Protein AF-C7P5R4-F1 (afdb_monomer)

Radius of gyration: 14.28 Å; Cα contacts (8 Å, |Δi|>4): 93; chains: 1; bounding box: 42×19×39 Å

Sequence (81 aa):
MLDAIMSNYLYYPSILAFLFGILIGAKYRHKIGNIFGYLILAVVIAYFLKEFPYYDLLPLSCTYLSAVIGIIIGNRLFRKY

Structure (mmCIF, N/CA/C/O backbone):
data_AF-C7P5R4-F1
#
_entry.id   AF-C7P5R4-F1
#
loop_
_atom_site.group_PDB
_atom_site.id
_atom_site.type_symbol
_atom_site.label_atom_id
_atom_site.label_alt_id
_atom_site.label_comp_id
_atom_site.label_asym_id
_atom_site.label_entity_id
_atom_site.label_seq_id
_atom_site.pdbx_PDB_ins_code
_atom_site.Cartn_x
_atom_site.Cartn_y
_atom_site.Cartn_z
_atom_site.occupancy
_atom_site.B_iso_or_equiv
_atom_site.auth_seq_id
_atom_site.auth_comp_id
_atom_site.auth_asym_id
_atom_site.auth_atom_id
_atom_site.pdbx_PDB_model_num
ATOM 1 N N . MET A 1 1 ? 24.938 0.358 -13.029 1.00 51.19 1 MET A N 1
ATOM 2 C CA . MET A 1 1 ? 25.006 1.449 -12.019 1.00 51.19 1 MET A CA 1
ATOM 3 C C . MET A 1 1 ? 23.868 2.446 -12.220 1.00 51.19 1 MET A C 1
ATOM 5 O O . MET A 1 1 ? 23.167 2.722 -11.257 1.00 51.19 1 MET A O 1
ATOM 9 N N . LEU A 1 2 ? 23.620 2.902 -13.456 1.00 56.69 2 LEU A N 1
ATOM 10 C CA . LEU A 1 2 ? 22.439 3.705 -13.804 1.00 56.69 2 LEU A CA 1
ATOM 11 C C . LEU A 1 2 ? 21.115 2.975 -13.495 1.00 56.69 2 LEU A C 1
ATOM 13 O O . LEU A 1 2 ? 20.222 3.569 -12.905 1.00 56.69 2 LEU A O 1
ATOM 17 N N . ASP A 1 3 ? 21.037 1.668 -13.772 1.00 60.28 3 ASP A N 1
ATOM 18 C CA . ASP A 1 3 ? 19.834 0.853 -13.510 1.00 60.28 3 ASP A CA 1
ATOM 19 C C . ASP A 1 3 ? 19.513 0.729 -12.017 1.00 60.28 3 ASP A C 1
ATOM 21 O O . ASP A 1 3 ? 18.355 0.769 -11.614 1.00 60.28 3 ASP A O 1
ATOM 25 N N . ALA A 1 4 ? 20.544 0.654 -11.169 1.00 60.06 4 ALA A N 1
ATOM 26 C CA . ALA A 1 4 ? 20.377 0.618 -9.718 1.00 60.06 4 ALA A CA 1
ATOM 27 C C . ALA A 1 4 ? 19.867 1.965 -9.180 1.00 60.06 4 ALA A C 1
ATOM 29 O O . ALA A 1 4 ? 18.999 1.996 -8.308 1.00 60.06 4 ALA A O 1
ATOM 30 N N . ILE A 1 5 ? 20.364 3.078 -9.726 1.00 60.75 5 ILE A N 1
ATOM 31 C CA . ILE A 1 5 ? 19.896 4.427 -9.387 1.00 60.75 5 ILE A CA 1
ATOM 32 C C . ILE A 1 5 ? 18.440 4.593 -9.837 1.00 60.75 5 ILE A C 1
ATOM 34 O O . ILE A 1 5 ? 17.594 4.975 -9.033 1.00 60.75 5 ILE A O 1
ATOM 38 N N . MET A 1 6 ? 18.118 4.219 -11.076 1.00 57.59 6 MET A N 1
ATOM 39 C CA . MET A 1 6 ? 16.765 4.303 -11.629 1.00 57.59 6 MET A CA 1
ATOM 40 C C . MET A 1 6 ? 15.778 3.418 -10.850 1.00 57.59 6 MET A C 1
ATOM 42 O O . MET A 1 6 ? 14.699 3.883 -10.490 1.00 57.59 6 MET A O 1
ATOM 46 N N . SER A 1 7 ? 16.183 2.200 -10.469 1.00 59.31 7 SER A N 1
ATOM 47 C CA . SER A 1 7 ? 15.374 1.316 -9.618 1.00 59.31 7 SER A CA 1
ATOM 48 C C . SER A 1 7 ? 15.089 1.917 -8.235 1.00 59.31 7 SER A C 1
ATOM 50 O O . SER A 1 7 ? 13.976 1.791 -7.735 1.00 59.31 7 SER A O 1
ATOM 52 N N . ASN A 1 8 ? 16.042 2.640 -7.630 1.00 59.56 8 ASN A N 1
ATOM 53 C CA . ASN A 1 8 ? 15.829 3.303 -6.339 1.00 59.56 8 ASN A CA 1
ATOM 54 C C . ASN A 1 8 ? 14.809 4.449 -6.438 1.00 59.56 8 ASN A C 1
ATOM 56 O O . ASN A 1 8 ? 13.993 4.626 -5.532 1.00 59.56 8 ASN A O 1
ATOM 60 N N . TYR A 1 9 ? 14.801 5.194 -7.549 1.00 62.50 9 TYR A N 1
ATOM 61 C CA . TYR A 1 9 ? 13.788 6.224 -7.800 1.00 62.50 9 TYR A CA 1
ATOM 62 C C . TYR A 1 9 ? 12.401 5.636 -8.089 1.00 62.50 9 TYR A C 1
ATOM 64 O O . TYR A 1 9 ? 11.400 6.253 -7.733 1.00 62.50 9 TYR A O 1
ATOM 72 N N . LEU A 1 10 ? 12.322 4.436 -8.670 1.00 63.19 10 LEU A N 1
ATOM 73 C CA . LEU A 1 10 ? 11.058 3.750 -8.964 1.00 63.19 10 LEU A CA 1
ATOM 74 C C . LEU A 1 10 ? 10.243 3.405 -7.709 1.00 63.19 10 LEU A 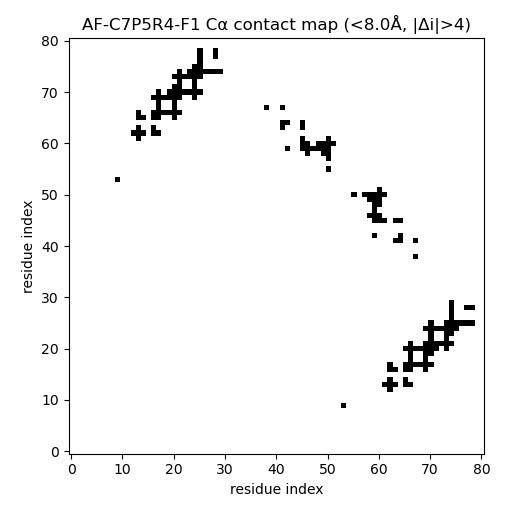C 1
ATOM 76 O O . LEU A 1 10 ? 9.018 3.487 -7.735 1.00 63.19 10 LEU A O 1
ATOM 80 N N . TYR A 1 11 ? 10.901 3.023 -6.608 1.00 69.25 11 TYR A N 1
ATOM 81 C CA . TYR A 1 11 ? 10.209 2.652 -5.364 1.00 69.25 11 TYR A CA 1
ATOM 82 C C . TYR A 1 11 ? 9.778 3.860 -4.527 1.00 69.25 11 TYR A C 1
ATOM 84 O O . TYR A 1 11 ? 8.887 3.744 -3.682 1.00 69.25 11 TYR A O 1
ATOM 92 N N . TYR A 1 12 ? 10.374 5.028 -4.773 1.00 75.25 12 TYR A N 1
ATOM 93 C CA . TYR A 1 12 ? 10.115 6.262 -4.033 1.00 75.25 12 TYR A CA 1
ATOM 94 C C . TYR A 1 12 ? 8.628 6.672 -4.036 1.00 75.25 12 TYR A C 1
ATOM 96 O O . TYR A 1 12 ? 8.080 6.927 -2.959 1.00 75.25 12 TYR A O 1
ATOM 104 N N . PRO A 1 13 ? 7.922 6.663 -5.188 1.00 80.81 13 PRO A N 1
ATOM 105 C CA . PRO A 1 13 ? 6.484 6.903 -5.245 1.00 80.81 13 PRO A CA 1
ATOM 106 C C . PRO A 1 13 ? 5.673 5.926 -4.394 1.00 80.81 13 PRO A C 1
ATOM 108 O O . PRO A 1 13 ? 4.731 6.347 -3.731 1.00 80.81 13 PRO A O 1
ATOM 111 N N . SER A 1 14 ? 6.040 4.641 -4.359 1.00 82.06 14 SER A N 1
ATOM 112 C CA . SER A 1 14 ? 5.310 3.618 -3.597 1.00 82.06 14 SER A CA 1
ATOM 113 C C . SER A 1 14 ? 5.470 3.812 -2.091 1.00 82.06 14 SER A C 1
ATOM 115 O O . SER A 1 14 ? 4.497 3.674 -1.347 1.00 82.06 14 SER A O 1
ATOM 117 N N . ILE A 1 15 ? 6.675 4.174 -1.642 1.00 83.06 15 ILE A N 1
ATOM 118 C CA . ILE A 1 15 ? 6.964 4.470 -0.233 1.00 83.06 15 ILE A CA 1
ATOM 119 C C . ILE A 1 15 ? 6.231 5.745 0.201 1.00 83.06 15 ILE A C 1
ATOM 121 O O . ILE A 1 15 ? 5.584 5.762 1.248 1.00 83.06 15 ILE A O 1
ATOM 125 N N . LEU A 1 16 ? 6.270 6.802 -0.617 1.00 86.19 16 LEU A N 1
ATOM 126 C CA . LEU A 1 16 ? 5.534 8.037 -0.343 1.00 86.19 16 LEU A CA 1
ATOM 127 C C . LEU A 1 16 ? 4.024 7.791 -0.306 1.00 86.19 16 LEU A C 1
ATOM 129 O O . LEU A 1 16 ? 3.360 8.216 0.638 1.00 86.19 16 LEU A O 1
ATOM 133 N N . ALA A 1 17 ? 3.487 7.064 -1.285 1.00 86.25 17 ALA A N 1
ATOM 134 C CA . ALA A 1 17 ? 2.072 6.721 -1.351 1.00 86.25 17 ALA A CA 1
ATOM 135 C C . ALA A 1 17 ? 1.621 5.939 -0.107 1.00 86.25 17 ALA A C 1
ATOM 137 O O . ALA A 1 17 ? 0.563 6.229 0.449 1.00 86.25 17 ALA A O 1
ATOM 138 N N . PHE A 1 18 ? 2.457 5.027 0.395 1.00 87.44 18 PHE A N 1
ATOM 139 C CA . PHE A 1 18 ? 2.220 4.318 1.652 1.00 87.44 18 PHE A CA 1
ATOM 140 C C . PHE A 1 18 ? 2.169 5.263 2.862 1.00 87.44 18 PHE A C 1
ATOM 142 O O . PHE A 1 18 ? 1.219 5.203 3.644 1.00 87.44 18 PHE A O 1
ATOM 149 N N . LEU A 1 19 ? 3.142 6.169 3.007 1.00 89.12 19 LEU A N 1
ATOM 150 C CA . LEU A 1 19 ? 3.182 7.137 4.113 1.00 89.12 19 LEU A CA 1
ATOM 151 C C . LEU A 1 19 ? 1.979 8.091 4.088 1.00 89.12 19 LEU A C 1
ATOM 153 O O . LEU A 1 19 ? 1.333 8.302 5.116 1.00 89.12 19 LEU A O 1
ATOM 157 N N . PHE A 1 20 ? 1.631 8.623 2.914 1.00 88.38 20 PHE A N 1
ATOM 158 C CA . PHE A 1 20 ? 0.420 9.428 2.736 1.00 88.38 20 PHE A CA 1
ATOM 159 C C . PHE A 1 20 ? -0.842 8.618 3.031 1.00 88.38 20 PHE A C 1
ATOM 161 O O . PHE A 1 20 ? -1.750 9.122 3.691 1.00 88.38 20 PHE A O 1
ATOM 168 N N . GLY A 1 21 ? -0.875 7.352 2.615 1.00 87.25 21 GLY A N 1
ATOM 169 C CA . GLY A 1 21 ? -1.942 6.421 2.949 1.00 87.25 21 GLY A CA 1
ATOM 170 C C . GLY A 1 21 ? -2.132 6.294 4.459 1.00 87.25 21 GLY A C 1
ATOM 171 O O . GLY A 1 21 ? -3.246 6.473 4.946 1.00 87.25 21 GLY A O 1
ATOM 172 N N . ILE A 1 22 ? -1.049 6.090 5.217 1.00 87.06 22 ILE A N 1
ATOM 173 C CA . ILE A 1 22 ? -1.089 6.035 6.688 1.00 87.06 22 ILE A CA 1
ATOM 174 C C . ILE A 1 22 ? -1.667 7.322 7.274 1.00 87.06 22 ILE A C 1
ATOM 176 O O . ILE A 1 22 ? -2.560 7.252 8.119 1.00 87.06 22 ILE A O 1
ATOM 180 N N . LEU A 1 23 ? -1.197 8.489 6.829 1.00 87.81 23 LEU A N 1
ATOM 181 C CA . LEU A 1 23 ? -1.678 9.782 7.327 1.00 87.81 23 LEU A CA 1
ATOM 182 C C . LEU A 1 23 ? -3.178 9.972 7.066 1.00 87.81 23 LEU A C 1
ATOM 184 O O . LEU A 1 23 ? -3.920 10.391 7.958 1.00 87.81 23 LEU A O 1
ATOM 188 N N . ILE A 1 24 ? -3.640 9.624 5.863 1.00 85.31 24 ILE A N 1
ATOM 189 C CA . ILE A 1 24 ? -5.054 9.691 5.484 1.00 85.31 24 ILE A CA 1
ATOM 190 C C . ILE A 1 24 ? -5.874 8.712 6.329 1.00 85.31 24 ILE A C 1
ATOM 192 O O . ILE A 1 24 ? -6.882 9.114 6.907 1.00 85.31 24 ILE A O 1
ATOM 196 N N . GLY A 1 25 ? -5.432 7.461 6.468 1.00 83.25 25 GLY A N 1
ATOM 197 C CA . GLY A 1 25 ? -6.104 6.456 7.294 1.00 83.25 25 GLY A CA 1
ATOM 198 C C . GLY A 1 25 ? -6.186 6.857 8.768 1.00 83.25 25 GLY A C 1
ATOM 199 O O . GLY A 1 25 ? -7.220 6.671 9.407 1.00 83.25 25 GLY A O 1
ATOM 200 N N . ALA A 1 26 ? -5.128 7.472 9.298 1.00 82.69 26 ALA A N 1
ATOM 201 C CA . ALA A 1 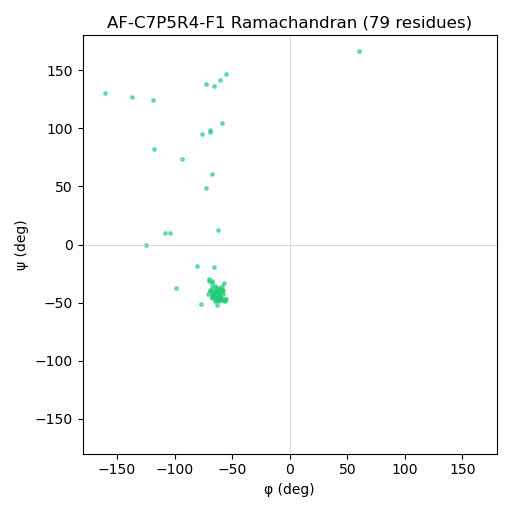26 ? -5.074 7.963 10.672 1.00 82.69 26 ALA A CA 1
ATOM 202 C C . ALA A 1 26 ? -5.982 9.181 10.914 1.00 82.69 26 ALA A C 1
ATOM 204 O O . ALA A 1 26 ? -6.493 9.350 12.027 1.00 82.69 26 ALA A O 1
ATOM 205 N N . LYS A 1 27 ? -6.176 10.029 9.891 1.00 82.19 27 LYS A N 1
ATOM 206 C CA . LYS A 1 27 ? -7.066 11.201 9.925 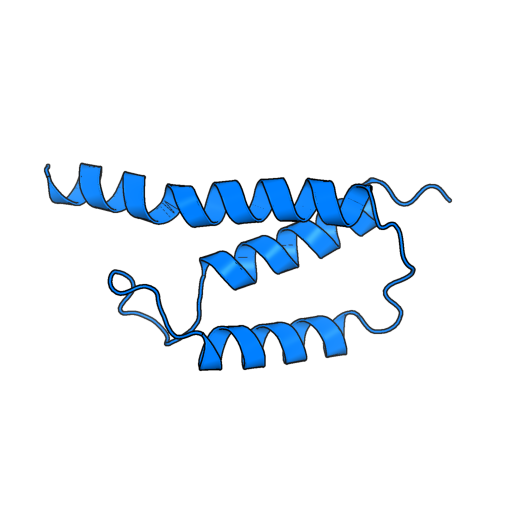1.00 82.19 27 LYS A CA 1
ATOM 207 C C . LYS A 1 27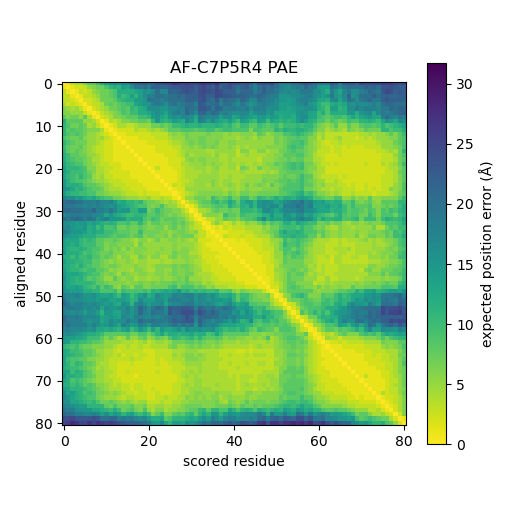 ? -8.532 10.795 9.783 1.00 82.19 27 LYS A C 1
ATOM 209 O O . LYS A 1 27 ? -9.363 11.177 10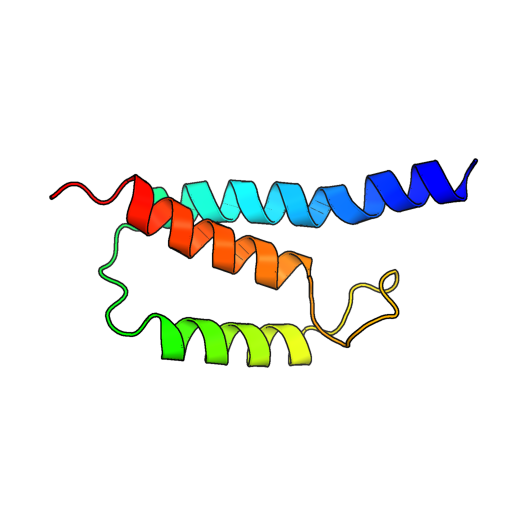.603 1.00 82.19 27 LYS A O 1
ATOM 214 N N . TYR A 1 28 ? -8.851 10.002 8.766 1.00 72.44 28 TYR A N 1
ATOM 215 C CA . TYR A 1 28 ? -10.202 9.534 8.470 1.00 72.44 28 TYR A CA 1
ATOM 216 C C . TYR A 1 28 ? -10.420 8.165 9.119 1.00 72.44 28 TYR A C 1
ATOM 218 O O . TYR A 1 28 ? -10.451 7.130 8.454 1.00 72.44 28 TYR A O 1
ATOM 226 N N . ARG A 1 29 ? -10.571 8.169 10.450 1.00 66.94 29 ARG A N 1
ATOM 227 C CA . ARG A 1 29 ? -10.772 6.978 11.304 1.00 66.94 29 ARG A CA 1
ATOM 228 C C . ARG A 1 29 ? -12.167 6.368 11.153 1.00 66.94 29 ARG A C 1
ATOM 230 O O . ARG A 1 29 ? -12.868 6.116 12.132 1.00 66.94 29 ARG A O 1
ATOM 237 N N . HIS A 1 30 ? -12.611 6.163 9.922 1.00 67.69 30 HIS A N 1
ATOM 238 C CA . HIS A 1 30 ? -13.897 5.539 9.670 1.00 67.69 30 HIS A CA 1
ATOM 239 C C . HIS A 1 30 ? -13.807 4.044 9.985 1.00 67.69 30 HIS A C 1
ATOM 241 O O . HIS A 1 30 ? -12.835 3.390 9.603 1.00 67.69 30 HIS A O 1
ATOM 247 N N . LYS A 1 31 ? -14.825 3.467 10.638 1.00 65.94 31 LYS A N 1
ATOM 248 C CA . LYS A 1 31 ? -14.946 2.004 10.741 1.00 65.94 31 LYS A CA 1
ATOM 249 C C . LYS A 1 31 ? -15.028 1.414 9.331 1.00 65.94 31 LYS A C 1
ATOM 251 O O . LYS A 1 31 ? -16.071 1.506 8.690 1.00 65.94 31 LYS A O 1
ATOM 256 N N . ILE A 1 32 ? -13.936 0.814 8.862 1.00 68.00 32 ILE A N 1
ATOM 257 C CA . ILE A 1 32 ? -13.932 -0.012 7.653 1.00 68.00 32 ILE A CA 1
ATOM 258 C C . ILE A 1 32 ? -14.576 -1.343 8.048 1.00 68.00 32 ILE A C 1
ATOM 260 O O . ILE A 1 32 ? -13.922 -2.202 8.638 1.00 68.00 32 ILE A O 1
ATOM 264 N N . GLY A 1 33 ? -15.882 -1.473 7.808 1.00 70.25 33 GLY A N 1
ATOM 265 C CA . GLY A 1 33 ? -16.644 -2.674 8.164 1.00 70.25 33 GLY A CA 1
ATOM 266 C C . GLY A 1 33 ? -16.241 -3.893 7.333 1.00 70.25 33 GLY A C 1
ATOM 267 O O . GLY A 1 33 ? -16.051 -4.972 7.883 1.00 70.25 33 GLY A O 1
ATOM 268 N N . ASN A 1 34 ? -16.039 -3.711 6.023 1.00 80.31 34 ASN A N 1
ATOM 269 C CA . ASN A 1 34 ? -15.681 -4.788 5.100 1.00 80.31 34 ASN A CA 1
ATOM 270 C C . ASN A 1 34 ? -14.308 -4.546 4.451 1.00 80.31 34 ASN A C 1
ATOM 272 O O . ASN A 1 34 ? -14.200 -4.042 3.334 1.00 80.31 34 ASN A O 1
ATOM 276 N N . ILE A 1 35 ? -13.249 -4.905 5.179 1.00 79.38 35 ILE A N 1
ATOM 277 C CA . ILE A 1 35 ? -11.855 -4.752 4.727 1.00 79.38 35 ILE A CA 1
ATOM 278 C C . ILE A 1 35 ? -11.574 -5.620 3.493 1.00 79.38 35 ILE A C 1
ATOM 280 O O . ILE A 1 35 ? -10.874 -5.175 2.589 1.00 79.38 35 ILE A O 1
ATOM 284 N N . PHE A 1 36 ? -12.150 -6.825 3.423 1.00 76.56 36 PHE A N 1
ATOM 285 C CA . PHE A 1 36 ? -11.976 -7.718 2.275 1.00 76.56 36 PHE A CA 1
ATOM 286 C C . PHE A 1 36 ? -12.584 -7.129 1.001 1.00 76.56 36 PHE A C 1
ATOM 288 O O . PHE A 1 36 ? -11.916 -7.102 -0.028 1.00 76.56 36 PHE A O 1
ATOM 295 N N . GLY A 1 37 ? -13.800 -6.578 1.077 1.00 81.62 37 GLY A N 1
ATOM 296 C CA . GLY A 1 37 ? -14.412 -5.876 -0.055 1.00 81.62 37 GLY A CA 1
ATOM 297 C C . GLY A 1 37 ? -13.590 -4.667 -0.509 1.00 81.62 37 GLY A C 1
ATOM 298 O O . GLY A 1 37 ? -13.404 -4.463 -1.705 1.00 81.62 37 GLY A O 1
ATOM 299 N N . TYR A 1 38 ? -13.033 -3.909 0.441 1.00 82.00 38 TYR A N 1
ATOM 300 C CA . TYR A 1 38 ? -12.166 -2.768 0.138 1.00 82.00 38 TYR A CA 1
ATOM 301 C C . TYR A 1 38 ? -10.854 -3.186 -0.545 1.00 82.00 38 TYR A C 1
ATOM 303 O O . TYR A 1 38 ? -10.433 -2.542 -1.501 1.00 82.00 38 TYR A O 1
ATOM 311 N N . LEU A 1 39 ? -10.237 -4.290 -0.108 1.00 84.19 39 LEU A N 1
ATOM 312 C CA . LEU A 1 39 ? -9.035 -4.843 -0.740 1.00 84.19 39 LEU A CA 1
ATOM 313 C C . LEU A 1 39 ? -9.313 -5.368 -2.152 1.00 84.19 39 LEU A C 1
ATOM 315 O O . LEU A 1 39 ? -8.531 -5.098 -3.056 1.00 84.19 39 LEU A O 1
ATOM 319 N N . ILE A 1 40 ? -10.430 -6.068 -2.366 1.00 85.25 40 ILE A N 1
ATOM 320 C CA . ILE A 1 40 ? -10.818 -6.551 -3.700 1.00 85.25 40 ILE A CA 1
ATOM 321 C C . ILE A 1 40 ? -11.046 -5.366 -4.642 1.00 85.25 40 ILE A C 1
ATOM 323 O O . ILE A 1 40 ? -10.502 -5.344 -5.743 1.00 85.25 40 ILE A O 1
ATOM 327 N N . LEU A 1 41 ? -11.788 -4.349 -4.191 1.00 83.88 41 LEU A N 1
ATOM 328 C CA . LEU A 1 41 ? -12.003 -3.124 -4.961 1.00 83.88 41 LEU A CA 1
ATOM 329 C C . LEU A 1 41 ? -10.670 -2.443 -5.295 1.00 83.88 41 LEU A C 1
ATOM 331 O O . LEU A 1 41 ? -10.463 -2.014 -6.426 1.00 83.88 41 LEU A O 1
ATOM 335 N N . ALA A 1 42 ? -9.748 -2.386 -4.333 1.00 84.50 42 ALA A N 1
ATOM 336 C CA . ALA A 1 42 ? -8.436 -1.800 -4.541 1.00 84.50 42 ALA A CA 1
ATOM 337 C C . ALA A 1 42 ? -7.605 -2.558 -5.584 1.00 84.50 42 ALA A C 1
ATOM 339 O O . ALA A 1 42 ? -6.950 -1.926 -6.404 1.00 84.50 42 ALA A O 1
ATOM 340 N N . VAL A 1 43 ? -7.657 -3.892 -5.599 1.00 82.69 43 VAL A N 1
ATOM 341 C CA . VAL A 1 43 ? -6.981 -4.706 -6.622 1.00 82.69 43 VAL A CA 1
ATOM 342 C C . VAL A 1 43 ? -7.596 -4.470 -8.004 1.00 82.69 43 VAL A C 1
ATOM 344 O O . VAL A 1 43 ? -6.861 -4.305 -8.975 1.00 82.69 43 VAL A O 1
ATOM 347 N N . VAL A 1 44 ? -8.926 -4.375 -8.099 1.00 83.50 44 VAL A N 1
ATOM 348 C CA . VAL A 1 44 ? -9.615 -4.053 -9.360 1.00 83.50 44 VAL A CA 1
ATOM 349 C C . VAL A 1 44 ? -9.202 -2.668 -9.864 1.00 83.50 44 VAL A C 1
ATOM 351 O O . VAL A 1 44 ? -8.825 -2.522 -11.023 1.00 83.50 44 VAL A O 1
ATOM 354 N N . ILE A 1 45 ? -9.209 -1.652 -8.997 1.00 82.06 45 ILE A N 1
ATOM 355 C CA . ILE A 1 45 ? -8.787 -0.291 -9.361 1.00 82.06 45 ILE A CA 1
ATOM 356 C C . ILE A 1 45 ? -7.307 -0.273 -9.758 1.00 82.06 45 ILE A C 1
ATOM 358 O O . ILE A 1 45 ? -6.966 0.339 -10.767 1.00 82.06 45 ILE A O 1
ATOM 362 N N . ALA A 1 46 ? -6.440 -0.979 -9.023 1.00 82.75 46 ALA A N 1
ATOM 363 C CA . ALA A 1 46 ? -5.016 -1.095 -9.338 1.00 82.75 46 ALA A CA 1
ATOM 364 C C . ALA A 1 46 ? -4.777 -1.705 -10.723 1.00 82.75 46 ALA A C 1
ATOM 366 O O . ALA A 1 46 ? -3.843 -1.287 -11.406 1.00 82.75 46 ALA A O 1
ATOM 367 N N . TYR A 1 47 ? -5.617 -2.662 -11.130 1.00 76.19 47 TYR A N 1
ATOM 368 C CA . TYR A 1 47 ? -5.552 -3.293 -12.445 1.00 76.19 47 TYR A CA 1
ATOM 369 C C . TYR A 1 47 ? -5.918 -2.316 -13.568 1.00 76.19 47 TYR A C 1
ATOM 371 O O . TYR A 1 47 ? -5.199 -2.192 -14.558 1.00 76.19 47 TYR A O 1
ATOM 379 N N . PHE A 1 48 ? -7.002 -1.551 -13.397 1.00 78.94 48 PHE A N 1
ATOM 380 C CA . PHE A 1 48 ? -7.406 -0.534 -14.376 1.00 78.94 48 PHE A CA 1
ATOM 381 C C . PHE A 1 48 ? -6.433 0.645 -14.461 1.00 78.94 48 PHE A C 1
ATOM 383 O O . PHE A 1 48 ? -6.260 1.211 -15.540 1.00 78.94 48 PHE A O 1
ATOM 390 N N . LEU A 1 49 ? -5.781 0.999 -13.349 1.00 75.00 49 LEU A N 1
ATOM 391 C CA . LEU A 1 49 ? -4.741 2.030 -13.317 1.00 75.00 49 LEU A CA 1
ATOM 392 C C . LEU A 1 49 ? -3.491 1.635 -14.118 1.00 75.00 49 LEU A C 1
ATOM 394 O O . LEU A 1 49 ? -2.731 2.522 -14.504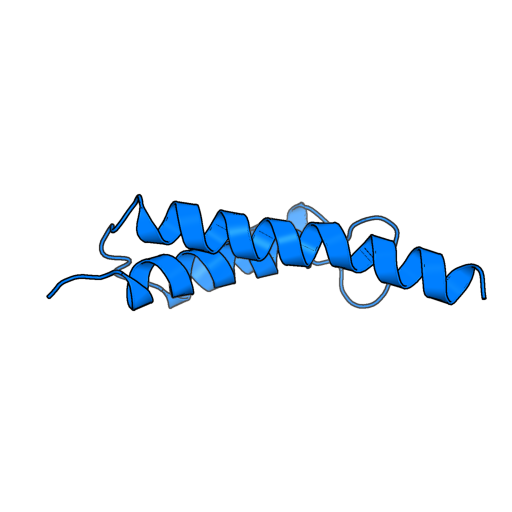 1.00 75.00 49 LEU A O 1
ATOM 398 N N . LYS A 1 50 ? -3.328 0.331 -14.390 1.00 66.06 50 LYS A N 1
ATOM 399 C CA . LYS A 1 50 ? -2.155 -0.309 -14.994 1.00 66.06 50 LYS A CA 1
ATOM 400 C C . LYS A 1 50 ? -0.876 -0.114 -14.175 1.00 66.06 50 LYS A C 1
ATOM 402 O O . LYS A 1 50 ? -0.799 0.680 -13.235 1.00 66.06 50 LYS A O 1
ATOM 407 N N . GLU A 1 51 ? 0.142 -0.891 -14.525 1.00 64.88 51 GLU A N 1
ATOM 408 C CA . GLU A 1 51 ? 1.493 -0.660 -14.030 1.00 64.88 51 GLU A CA 1
ATOM 409 C C . GLU A 1 51 ? 1.979 0.727 -14.463 1.00 64.88 51 GLU A C 1
ATOM 411 O O . GLU A 1 51 ? 1.736 1.184 -15.583 1.00 64.88 51 GLU A O 1
ATOM 416 N N . PHE A 1 52 ? 2.707 1.394 -13.567 1.00 57.38 52 PHE A N 1
ATOM 417 C CA . PHE A 1 52 ? 3.615 2.450 -14.002 1.00 57.38 52 PHE A CA 1
ATOM 418 C C . PHE A 1 52 ? 4.571 1.852 -15.050 1.00 57.38 52 PHE A C 1
ATOM 420 O O . PHE A 1 52 ? 4.935 0.689 -14.887 1.00 57.38 52 PHE A O 1
ATOM 427 N N . PRO A 1 53 ? 5.025 2.614 -16.065 1.00 57.59 53 PRO A N 1
ATOM 428 C CA . PRO A 1 53 ? 5.785 2.117 -17.229 1.00 57.59 53 PRO A CA 1
ATOM 429 C C . PRO A 1 53 ? 7.153 1.478 -16.913 1.00 57.59 53 PRO A C 1
ATOM 431 O O . PRO A 1 53 ? 7.969 1.287 -17.806 1.00 57.59 53 PRO A O 1
ATOM 434 N N . TYR A 1 54 ? 7.426 1.188 -15.645 1.00 53.38 54 TYR A N 1
ATOM 435 C CA . TYR A 1 54 ? 8.691 0.719 -15.116 1.00 53.38 54 TYR A CA 1
ATOM 436 C C . TYR A 1 54 ? 8.589 -0.607 -14.336 1.00 53.38 54 TYR A C 1
ATOM 438 O O . TYR A 1 54 ? 9.602 -1.073 -13.819 1.00 53.38 54 TYR A O 1
ATOM 446 N N . TYR A 1 55 ? 7.395 -1.199 -14.211 1.00 55.12 55 TYR A N 1
ATOM 447 C CA . TYR A 1 55 ? 7.189 -2.514 -13.599 1.00 55.12 55 TYR A CA 1
ATOM 448 C C . TYR A 1 55 ? 6.596 -3.456 -14.660 1.00 55.12 55 TYR A C 1
ATOM 450 O O . TYR A 1 55 ? 5.596 -3.099 -15.270 1.00 55.12 55 TYR A O 1
ATOM 458 N N . ASP A 1 56 ? 7.250 -4.598 -14.908 1.00 57.91 56 ASP A N 1
ATOM 459 C CA . ASP A 1 56 ? 6.916 -5.575 -15.970 1.00 57.91 56 ASP A CA 1
ATOM 460 C C . ASP A 1 56 ? 6.304 -6.886 -15.417 1.00 57.91 56 ASP A C 1
ATOM 462 O O . ASP A 1 56 ? 6.227 -7.895 -16.119 1.00 57.91 56 ASP A O 1
ATOM 466 N N . LEU A 1 57 ? 5.948 -6.942 -14.128 1.00 57.19 57 LEU A N 1
ATOM 467 C CA . LEU A 1 57 ? 5.703 -8.218 -13.437 1.00 57.19 57 LEU A CA 1
ATOM 468 C C . LEU A 1 57 ? 4.215 -8.581 -13.340 1.00 57.19 57 LEU A C 1
ATOM 470 O O . LEU A 1 57 ? 3.879 -9.759 -13.462 1.00 57.19 57 LEU A O 1
ATOM 474 N N . LEU A 1 58 ? 3.318 -7.618 -13.121 1.00 61.09 58 LEU A N 1
ATOM 475 C CA . LEU A 1 58 ? 1.865 -7.821 -13.064 1.00 61.09 58 LEU A CA 1
ATOM 476 C C . LEU A 1 58 ? 1.156 -6.484 -13.290 1.00 61.09 58 LEU A C 1
ATOM 478 O O . LEU A 1 58 ? 1.418 -5.604 -12.482 1.00 61.09 58 LEU A O 1
ATOM 482 N N . PRO A 1 59 ? 0.159 -6.361 -14.197 1.00 64.19 59 PRO A N 1
ATOM 483 C CA . PRO A 1 59 ? -0.495 -5.103 -14.604 1.00 64.19 59 PRO A CA 1
ATOM 484 C C . PRO A 1 59 ? -1.335 -4.465 -13.481 1.00 64.19 59 PRO A C 1
ATOM 486 O O . PRO A 1 59 ? -2.549 -4.323 -13.578 1.00 64.19 59 PRO A O 1
ATOM 489 N N . LEU A 1 60 ? -0.689 -4.116 -12.382 1.00 67.44 60 LEU A N 1
ATOM 490 C CA . LEU A 1 60 ? -1.204 -3.671 -11.109 1.00 67.44 60 LEU A CA 1
ATOM 491 C C . LEU A 1 60 ? -0.333 -2.506 -10.654 1.00 67.44 60 LEU A C 1
ATOM 493 O O . LEU A 1 60 ? 0.889 -2.596 -10.538 1.00 67.44 60 LEU A O 1
ATOM 497 N N . SER A 1 61 ? -0.979 -1.397 -10.333 1.00 77.69 61 SER A N 1
ATOM 498 C CA . SER A 1 61 ? -0.292 -0.243 -9.771 1.00 77.69 61 SER A CA 1
ATOM 499 C C . SER A 1 61 ? 0.199 -0.525 -8.341 1.00 77.69 61 SER A C 1
ATOM 501 O O . SER A 1 61 ? -0.552 -0.400 -7.369 1.00 77.69 61 SER A O 1
ATOM 503 N N . CYS A 1 62 ? 1.482 -0.878 -8.192 1.00 76.00 62 CYS A N 1
ATOM 504 C CA . CYS A 1 62 ? 2.128 -1.094 -6.889 1.00 76.00 62 CYS A CA 1
ATOM 505 C C . CYS A 1 62 ? 2.046 0.136 -5.967 1.00 76.00 62 CYS A C 1
ATOM 507 O O . CYS A 1 62 ? 1.910 -0.011 -4.753 1.00 76.00 62 CYS A O 1
ATOM 509 N N . THR A 1 63 ? 2.073 1.342 -6.540 1.00 80.69 63 THR A N 1
ATOM 510 C CA . THR A 1 63 ? 1.940 2.615 -5.814 1.00 80.69 63 THR A CA 1
ATOM 511 C C . THR A 1 63 ? 0.545 2.800 -5.221 1.00 80.69 63 THR A C 1
ATOM 513 O O . THR A 1 63 ? 0.395 3.270 -4.094 1.00 80.69 63 THR A O 1
ATOM 516 N N . TYR A 1 64 ? -0.498 2.409 -5.953 1.00 83.50 64 TYR A N 1
ATOM 517 C CA . TYR A 1 64 ? -1.864 2.460 -5.445 1.00 83.50 64 TYR A CA 1
ATOM 518 C C . TYR A 1 64 ? -2.102 1.398 -4.364 1.00 83.50 64 TYR A C 1
ATOM 520 O O . TYR A 1 64 ? -2.685 1.692 -3.318 1.00 83.50 64 TYR A O 1
ATOM 528 N N . LEU A 1 65 ? -1.596 0.178 -4.573 1.00 84.31 65 LEU A N 1
ATOM 529 C CA . LEU A 1 65 ? -1.683 -0.888 -3.573 1.00 84.31 65 LEU A CA 1
ATOM 530 C C . LEU A 1 65 ? -0.979 -0.495 -2.270 1.00 84.31 65 LEU A C 1
ATOM 532 O O . LEU A 1 65 ? -1.546 -0.676 -1.191 1.00 84.31 65 LEU A O 1
ATOM 536 N N . SER A 1 66 ? 0.215 0.097 -2.352 1.00 85.44 66 SER A N 1
ATOM 537 C CA . SER A 1 66 ? 0.929 0.569 -1.167 1.00 85.44 66 SER A CA 1
ATOM 538 C C . SER A 1 66 ? 0.153 1.674 -0.441 1.00 85.44 66 SER A C 1
ATOM 540 O O . SER A 1 66 ? 0.037 1.622 0.783 1.00 85.44 66 SER A O 1
ATOM 542 N N . ALA A 1 67 ? -0.479 2.610 -1.158 1.00 86.50 67 ALA A N 1
ATOM 543 C CA . ALA A 1 67 ? -1.348 3.619 -0.551 1.00 86.50 67 ALA A CA 1
ATOM 544 C C . ALA A 1 67 ? -2.514 2.994 0.226 1.00 86.50 67 ALA A C 1
ATOM 546 O O . ALA A 1 67 ? -2.758 3.351 1.378 1.00 86.50 67 ALA A O 1
ATOM 547 N N . VAL A 1 68 ? -3.214 2.031 -0.378 1.00 86.88 68 VAL A N 1
ATOM 548 C CA . VAL A 1 68 ? -4.366 1.352 0.235 1.00 86.88 68 VAL A CA 1
ATOM 549 C C . VAL A 1 68 ? -3.961 0.584 1.492 1.00 86.88 68 VAL A C 1
ATOM 551 O O . VAL A 1 68 ? -4.633 0.688 2.522 1.00 86.88 68 VAL A O 1
ATOM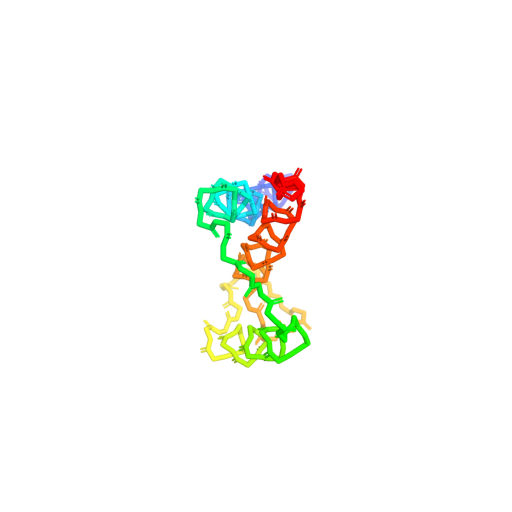 554 N N . ILE A 1 69 ? -2.843 -0.143 1.445 1.00 87.50 69 ILE A N 1
ATOM 555 C CA . ILE A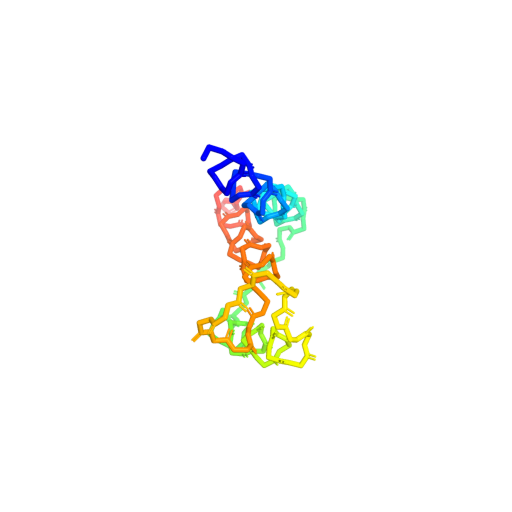 1 69 ? -2.296 -0.834 2.620 1.00 87.50 69 ILE A CA 1
ATOM 556 C C . ILE A 1 69 ? -1.957 0.190 3.710 1.00 87.50 69 ILE A C 1
ATOM 558 O O . ILE A 1 69 ? -2.325 -0.005 4.870 1.00 87.50 69 ILE A O 1
ATOM 562 N N . GLY A 1 70 ? -1.331 1.309 3.334 1.00 87.06 70 GLY A N 1
ATOM 563 C CA . GLY A 1 70 ? -1.050 2.423 4.233 1.00 87.06 70 GLY A CA 1
ATOM 564 C C . GLY A 1 70 ? -2.311 2.949 4.920 1.00 87.06 70 GLY A C 1
ATOM 565 O O . GLY A 1 70 ? -2.325 3.081 6.140 1.00 87.06 70 GLY A O 1
ATOM 566 N N . ILE A 1 71 ? -3.403 3.164 4.177 1.00 86.44 71 ILE A N 1
ATOM 567 C CA . ILE A 1 71 ? -4.696 3.619 4.723 1.00 86.44 71 ILE A CA 1
ATOM 568 C C . ILE A 1 71 ? -5.246 2.632 5.751 1.00 86.44 71 ILE A C 1
ATOM 570 O O . ILE A 1 71 ? -5.674 3.044 6.830 1.00 86.44 71 ILE A O 1
ATOM 574 N N . ILE A 1 72 ? -5.221 1.331 5.453 1.00 85.31 72 ILE A N 1
ATOM 575 C CA . ILE A 1 72 ? -5.730 0.298 6.367 1.00 85.31 72 ILE A CA 1
ATOM 576 C C . ILE A 1 72 ? -4.901 0.264 7.655 1.00 85.31 72 ILE A C 1
ATOM 578 O O . ILE A 1 72 ? -5.468 0.221 8.752 1.00 85.31 72 ILE A O 1
ATOM 582 N N . ILE A 1 73 ? -3.571 0.305 7.529 1.00 85.88 73 ILE A N 1
ATOM 583 C CA . ILE A 1 73 ? -2.655 0.323 8.672 1.00 85.88 73 ILE A CA 1
ATOM 584 C C . ILE A 1 73 ? -2.871 1.596 9.488 1.00 85.88 73 ILE A C 1
ATOM 586 O O . ILE A 1 73 ? -3.134 1.497 10.681 1.00 85.88 73 ILE A O 1
ATOM 590 N N . GLY A 1 74 ? -2.842 2.775 8.864 1.00 83.81 74 GLY A N 1
ATOM 591 C CA . GLY A 1 74 ? -3.042 4.056 9.543 1.00 83.81 74 GLY A CA 1
ATOM 592 C C . GLY A 1 74 ? -4.389 4.148 10.253 1.00 83.81 74 GLY A C 1
ATOM 593 O O . GLY A 1 74 ? -4.463 4.619 11.387 1.00 83.81 74 GLY A O 1
ATOM 594 N N . ASN A 1 75 ? -5.450 3.622 9.642 1.00 82.50 75 ASN A N 1
ATOM 595 C CA . ASN A 1 75 ? -6.761 3.561 10.277 1.00 82.50 75 ASN A CA 1
ATOM 596 C C . ASN A 1 75 ? -6.742 2.653 11.514 1.00 82.50 75 ASN A C 1
ATOM 598 O O . ASN A 1 75 ? -7.191 3.081 12.572 1.00 82.50 75 ASN A O 1
ATOM 602 N N . ARG A 1 76 ? -6.171 1.440 11.431 1.00 80.38 76 ARG A N 1
ATOM 603 C CA . ARG A 1 76 ? -6.100 0.501 12.569 1.00 80.38 76 ARG A CA 1
ATOM 604 C C . ARG A 1 76 ? -5.184 0.972 13.698 1.00 80.38 76 ARG A C 1
ATOM 606 O O . ARG A 1 76 ? -5.569 0.866 14.856 1.00 80.38 76 ARG A O 1
ATOM 613 N N . LEU A 1 77 ? -4.000 1.480 13.369 1.00 80.25 77 LEU A N 1
ATOM 614 C CA . LEU A 1 77 ? -2.950 1.835 14.330 1.00 80.25 77 LEU A CA 1
ATOM 615 C C . LEU A 1 77 ? -3.362 3.034 15.197 1.00 80.25 77 LEU A C 1
ATOM 617 O O . LEU A 1 77 ? -3.058 3.081 16.384 1.00 80.25 77 LEU A O 1
ATOM 621 N N . PHE A 1 78 ? -4.129 3.965 14.624 1.00 74.25 78 PHE A N 1
ATOM 622 C CA . PHE A 1 78 ? -4.633 5.150 15.320 1.00 74.25 78 PHE A CA 1
ATOM 623 C C . PHE A 1 78 ? -6.118 5.058 15.696 1.00 74.25 78 PHE A C 1
ATOM 625 O O . PHE A 1 78 ? -6.707 6.053 16.138 1.00 74.25 78 PHE A O 1
ATOM 632 N N . ARG A 1 79 ? -6.743 3.879 15.560 1.00 64.88 79 ARG A N 1
ATOM 633 C CA . ARG A 1 79 ? -8.109 3.643 16.035 1.00 64.88 79 ARG A CA 1
ATOM 634 C C . ARG A 1 79 ? -8.105 3.643 17.562 1.00 64.88 79 ARG A C 1
ATOM 636 O O . ARG A 1 79 ? -7.780 2.642 18.190 1.00 64.88 79 ARG A O 1
ATOM 643 N N . LYS A 1 80 ? -8.444 4.7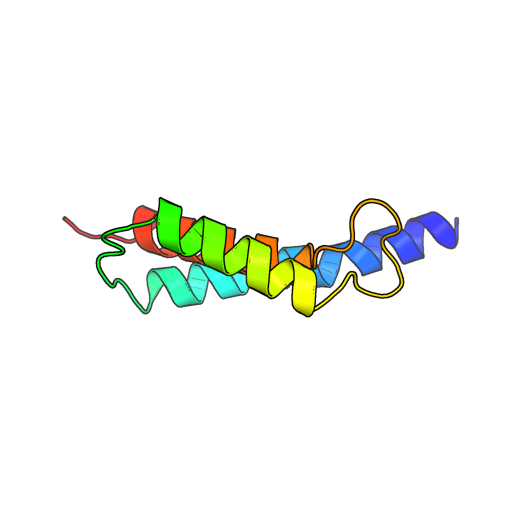84 18.165 1.00 56.44 80 LYS A N 1
ATOM 644 C CA . LYS A 1 80 ? -8.737 4.852 19.602 1.00 56.44 80 LYS A CA 1
ATOM 645 C C . LYS A 1 80 ? -10.015 4.042 19.869 1.00 56.44 80 LYS A C 1
ATOM 647 O O . LYS A 1 80 ? -10.931 4.126 19.051 1.00 56.44 80 LYS A O 1
ATOM 652 N N . TYR A 1 81 ? -9.976 3.252 20.946 1.00 53.19 81 TYR A N 1
ATOM 653 C CA . TYR A 1 81 ? -11.014 2.345 21.456 1.00 53.19 81 TYR A CA 1
ATOM 654 C C . TYR A 1 81 ? -12.450 2.798 21.175 1.00 53.19 81 TYR A C 1
ATOM 656 O O . TYR A 1 81 ? -12.762 3.965 21.499 1.00 53.19 81 TYR A O 1
#

pLDDT: mean 74.76, std 11.31, range [51.19, 89.12]

Secondary structure (DSSP, 8-state):
-HHHHHHHHHHHHHHHHHHHHHHHHHHS----S-HHHHHHHHHHHHHHH---TT--S-SS-HHHHHHHHHHHHHHHHT---

Mean predicted aligned error: 8.44 Å

Solvent-accessible surface area (backbone atoms only — not comparable to full-atom values): 4370 Å² total; per-residue (Å²): 110,70,65,60,53,53,54,57,59,64,50,47,58,26,55,50,31,19,55,53,16,22,54,50,12,43,69,60,64,64,85,73,85,56,59,67,62,52,51,53,51,48,52,54,50,18,37,77,68,28,36,56,102,84,61,94,84,62,64,39,19,63,37,56,50,31,18,54,54,17,22,56,47,19,23,60,78,60,54,74,131

Organism: Methanocaldococcus fervens (strain DSM 4213 / JCM 15782 / AG86) (NCBI:txid573064)

Foldseek 3Di:
DVVVVVVVVVCVLQVVLLQVLLVQLLVPLDPPPCLVVLLVVQQVVQQVVFDDPPDDDHRGDSSSNSSPVSNVCSNVVNPDD